Protein AF-A0A0H1BFJ1-F1 (afdb_monomer_lite)

Organism: NCBI:txid2060906

InterPro domains:
  IPR000511 Holocytochrome c/c1 synthase [PF01265] (18-118)
  IPR000511 Holocytochrome c/c1 synthase [PS00822] (59-65)
  IPR000511 Holocytochrome c/c1 synthase [PTHR12743] (19-130)

Radius of gyration: 22.7 Å; chains: 1; bounding box: 52×68×50 Å

Structure (mmCIF, N/CA/C/O backbone):
data_AF-A0A0H1BFJ1-F1
#
_entry.id   AF-A0A0H1BFJ1-F1
#
loop_
_atom_site.group_PDB
_atom_site.id
_atom_site.type_symbol
_atom_site.label_atom_id
_atom_site.label_alt_id
_atom_site.label_comp_id
_atom_site.label_asym_id
_atom_site.label_entity_id
_atom_site.label_seq_id
_atom_site.pdbx_PDB_ins_code
_atom_site.Cartn_x
_atom_site.Cartn_y
_atom_site.Cartn_z
_atom_site.occupancy
_atom_site.B_iso_or_equiv
_atom_site.auth_seq_id
_atom_site.auth_comp_id
_atom_site.auth_asym_id
_atom_site.auth_atom_id
_atom_site.pdbx_PDB_model_num
ATOM 1 N N . MET A 1 1 ? -29.709 -56.028 12.556 1.00 50.41 1 MET A N 1
ATOM 2 C CA . MET A 1 1 ? -28.651 -55.541 11.643 1.00 50.41 1 MET A CA 1
ATOM 3 C C . MET A 1 1 ? -28.822 -54.037 11.486 1.00 50.41 1 MET A C 1
ATOM 5 O O . MET A 1 1 ? -29.306 -53.575 10.469 1.00 50.41 1 MET A O 1
ATOM 9 N N . GLU A 1 2 ? -28.517 -53.276 12.538 1.00 49.38 2 GLU A N 1
ATOM 10 C CA . GLU A 1 2 ? -28.859 -51.845 12.604 1.00 49.38 2 GLU A CA 1
ATOM 11 C C . GLU A 1 2 ? -27.758 -51.074 13.351 1.00 49.38 2 GLU A C 1
ATOM 13 O O . GLU A 1 2 ? -27.978 -50.386 14.340 1.00 49.38 2 GLU A O 1
ATOM 18 N N . ARG A 1 3 ? -26.507 -51.291 12.928 1.00 54.31 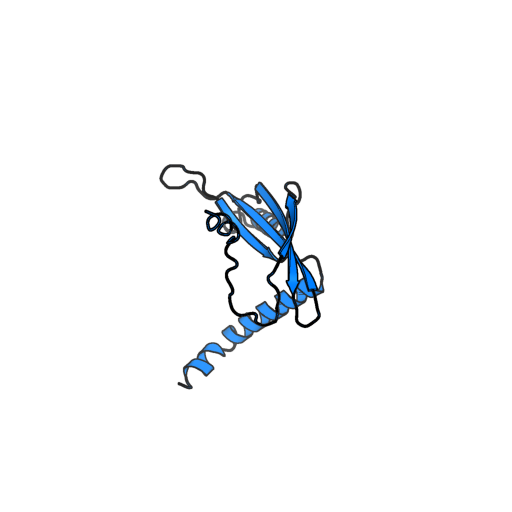3 ARG A N 1
ATOM 19 C CA . ARG A 1 3 ? -25.309 -50.648 13.499 1.00 54.31 3 ARG A CA 1
ATOM 20 C C . ARG A 1 3 ? -24.467 -49.941 12.435 1.00 54.31 3 ARG A C 1
ATOM 22 O O . ARG A 1 3 ? -23.259 -49.823 12.592 1.00 54.31 3 ARG A O 1
ATOM 29 N N . GLU A 1 4 ? -25.093 -49.459 11.363 1.00 52.31 4 GLU A N 1
ATOM 30 C CA . GLU A 1 4 ? -24.346 -48.974 10.194 1.00 52.31 4 GLU A CA 1
ATOM 31 C C . GLU A 1 4 ? -24.956 -47.724 9.545 1.00 52.31 4 GLU A C 1
ATOM 33 O O . GLU A 1 4 ? -25.031 -47.602 8.330 1.00 52.31 4 GLU A O 1
ATOM 38 N N . LYS A 1 5 ? -25.418 -46.762 10.359 1.00 50.16 5 LYS A N 1
ATOM 39 C CA . LYS A 1 5 ? -25.874 -45.461 9.832 1.00 50.16 5 LYS A CA 1
ATOM 40 C C . LYS A 1 5 ? -25.619 -44.261 10.750 1.00 50.16 5 LYS A C 1
ATOM 42 O O . LYS A 1 5 ? -26.436 -43.353 10.849 1.00 50.16 5 LYS A O 1
ATOM 47 N N . ARG A 1 6 ? -24.478 -44.249 11.450 1.00 46.66 6 ARG A N 1
ATOM 48 C CA . ARG A 1 6 ? -24.046 -43.104 12.279 1.00 46.66 6 ARG A CA 1
ATOM 49 C C . ARG A 1 6 ? -22.542 -42.839 12.161 1.00 46.66 6 ARG A C 1
ATOM 51 O O . ARG A 1 6 ? -21.841 -42.784 13.167 1.00 46.66 6 ARG A O 1
ATOM 58 N N . ARG A 1 7 ? -22.037 -42.735 10.928 1.00 48.06 7 ARG A N 1
ATOM 59 C CA . ARG A 1 7 ? -20.640 -42.358 10.633 1.00 48.06 7 ARG A CA 1
ATOM 60 C C . ARG A 1 7 ? -20.498 -41.389 9.449 1.00 48.06 7 ARG A C 1
ATOM 62 O O . ARG A 1 7 ? -19.485 -41.401 8.772 1.00 48.06 7 ARG A O 1
ATOM 69 N N . GLU A 1 8 ? -21.468 -40.502 9.253 1.00 41.62 8 GLU A N 1
ATOM 70 C CA . GLU A 1 8 ? -21.306 -39.318 8.394 1.00 41.62 8 GLU A CA 1
ATOM 71 C C . GLU A 1 8 ? -21.757 -38.080 9.167 1.00 41.62 8 GLU A C 1
ATOM 73 O O . GLU A 1 8 ? -22.885 -37.615 9.070 1.00 41.62 8 GLU A O 1
ATOM 78 N N . SER A 1 9 ? -20.878 -37.612 10.049 1.00 42.84 9 SER A N 1
ATOM 79 C CA . SER A 1 9 ? -20.935 -36.283 10.665 1.00 42.84 9 SER A CA 1
ATOM 80 C C . SER A 1 9 ? -19.588 -36.032 11.337 1.00 42.84 9 SER A C 1
ATOM 82 O O . SER A 1 9 ? -19.468 -36.000 12.560 1.00 42.84 9 SER A O 1
ATOM 84 N N . SER A 1 10 ? -18.544 -35.923 10.526 1.00 37.12 10 SER A N 1
ATOM 85 C CA . SER A 1 10 ? -17.246 -35.426 10.971 1.00 37.12 10 SER A CA 1
ATOM 86 C C . SER A 1 10 ? -16.641 -34.596 9.845 1.00 37.12 10 SER A C 1
ATOM 88 O O . SER A 1 10 ? -15.633 -34.966 9.249 1.00 37.12 10 SER A O 1
ATOM 90 N N . ALA A 1 11 ? -17.296 -33.477 9.530 1.00 40.41 11 ALA A N 1
ATOM 91 C CA . ALA A 1 11 ? -16.565 -32.318 9.042 1.00 40.41 11 ALA A CA 1
ATOM 92 C C . ALA A 1 11 ? -15.759 -31.815 10.247 1.00 40.41 11 ALA A C 1
ATOM 94 O O . ALA A 1 11 ? -16.336 -31.366 11.236 1.00 40.41 11 ALA A O 1
ATOM 95 N N . GLY A 1 12 ? -14.448 -32.046 10.211 1.00 33.38 12 GLY A N 1
ATOM 96 C CA . GLY A 1 12 ? -13.534 -31.722 11.298 1.00 33.38 12 GLY A CA 1
ATOM 97 C C . GLY A 1 12 ? -13.514 -30.223 11.569 1.00 33.38 12 GLY A C 1
ATOM 98 O O . GLY A 1 12 ? -12.937 -29.463 10.796 1.00 33.38 12 GLY A O 1
ATOM 99 N N . GLY A 1 13 ? -14.135 -29.820 12.675 1.00 34.50 13 GLY A N 1
ATOM 100 C CA . GLY A 1 13 ? -13.786 -28.587 13.363 1.00 34.50 13 GLY A CA 1
ATOM 101 C C . GLY A 1 13 ? -12.451 -28.814 14.057 1.00 34.50 13 GLY A C 1
ATOM 102 O O . GLY A 1 13 ? -12.303 -29.751 14.840 1.00 34.50 13 GLY A O 1
ATOM 103 N N . VAL A 1 14 ? -11.454 -28.013 13.704 1.00 49.09 14 VAL A N 1
ATOM 104 C CA . VAL A 1 14 ? -10.200 -27.953 14.448 1.00 49.09 14 VAL A CA 1
ATOM 105 C C . VAL A 1 14 ? -10.499 -27.135 15.700 1.00 49.09 14 VAL A C 1
ATOM 107 O O . VAL A 1 14 ? -10.527 -25.912 15.643 1.00 49.09 14 VAL A O 1
ATOM 110 N N . ASP A 1 15 ? -10.768 -27.813 16.815 1.00 45.47 15 ASP A N 1
ATOM 111 C CA . ASP A 1 15 ? -10.879 -27.191 18.135 1.00 45.47 15 ASP A CA 1
ATOM 112 C C . ASP A 1 15 ? -9.481 -26.749 18.600 1.00 45.47 15 ASP A C 1
ATOM 114 O O . ASP A 1 15 ? -8.767 -27.459 19.311 1.00 45.47 15 ASP A O 1
ATOM 118 N N . GLY A 1 16 ? -9.056 -25.574 18.133 1.00 44.38 16 GLY A N 1
ATOM 119 C CA . GLY A 1 16 ? -7.952 -24.813 18.703 1.00 44.38 16 GLY A CA 1
ATOM 120 C C . GLY A 1 16 ? -8.496 -23.874 19.777 1.00 44.38 16 GLY A C 1
ATOM 121 O O . GLY A 1 16 ? -9.365 -23.064 19.485 1.00 44.38 16 GLY A O 1
ATOM 122 N N . ALA A 1 17 ? -7.999 -24.026 21.005 1.00 41.38 17 ALA A N 1
ATOM 123 C CA . ALA A 1 17 ? -8.317 -23.254 22.209 1.00 41.38 17 ALA A CA 1
ATOM 124 C C . ALA A 1 17 ? -8.889 -21.836 21.962 1.00 41.38 17 ALA A C 1
ATOM 126 O O . ALA A 1 17 ? -8.190 -20.938 21.493 1.00 41.38 17 ALA A O 1
ATOM 127 N N . ASP A 1 18 ? -10.166 -21.671 22.324 1.00 47.16 18 ASP A N 1
ATOM 128 C CA . ASP A 1 18 ? -10.938 -20.426 22.314 1.00 47.16 18 ASP A CA 1
ATOM 129 C C . ASP A 1 18 ? -10.373 -19.430 23.335 1.00 47.16 18 ASP A C 1
ATOM 131 O O . ASP A 1 18 ? -10.714 -19.443 24.516 1.00 47.16 18 ASP A O 1
ATOM 135 N N . ASP A 1 19 ? -9.501 -18.544 22.865 1.00 50.62 19 ASP A N 1
ATOM 136 C CA . ASP A 1 19 ? -9.065 -17.352 23.592 1.00 50.62 19 ASP A CA 1
ATOM 137 C C . ASP A 1 19 ? -10.129 -16.241 23.439 1.00 50.62 19 ASP A C 1
ATOM 139 O O . ASP A 1 19 ? -9.819 -15.136 23.014 1.00 50.62 19 ASP A O 1
ATOM 143 N N . GLY A 1 20 ? -11.420 -16.550 23.658 1.00 54.62 20 GLY A N 1
ATOM 144 C CA . GLY A 1 20 ? -12.576 -15.628 23.698 1.00 54.62 20 GLY A CA 1
ATOM 145 C C . GLY A 1 20 ? -12.809 -14.687 22.498 1.00 54.62 20 GLY A C 1
ATOM 146 O O . GLY A 1 20 ? -13.747 -13.884 22.499 1.00 54.62 20 GLY A O 1
ATOM 147 N N . LEU A 1 21 ? -11.965 -14.739 21.471 1.00 59.00 21 LEU A N 1
ATOM 148 C CA . LEU A 1 21 ? -11.950 -13.852 20.319 1.00 59.00 21 LEU A CA 1
ATOM 149 C C . LEU A 1 21 ? -12.302 -14.685 19.094 1.00 59.00 21 LEU A C 1
ATOM 151 O O . LEU A 1 21 ? -11.432 -15.267 18.454 1.00 59.00 21 LEU A O 1
ATOM 155 N N . SER A 1 22 ? -13.600 -14.739 18.779 1.00 76.06 22 SER A N 1
ATOM 156 C CA . SER A 1 22 ? -14.089 -15.487 17.615 1.00 76.06 22 SER A CA 1
ATOM 157 C C . SER A 1 22 ? -13.287 -15.196 16.341 1.00 76.06 22 SER A C 1
ATOM 159 O O . SER A 1 22 ? -12.882 -14.057 16.077 1.00 76.06 22 SER A O 1
ATOM 161 N N . GLU A 1 23 ? -13.072 -16.253 15.557 1.00 84.56 23 GLU A N 1
ATOM 162 C CA . GLU A 1 23 ? -12.247 -16.225 14.354 1.00 84.56 23 GLU A CA 1
ATOM 163 C C . GLU A 1 23 ? -12.671 -15.110 13.382 1.00 84.56 23 GLU A C 1
ATOM 165 O O . GLU A 1 23 ? -13.867 -14.827 13.218 1.00 84.56 23 GLU A O 1
ATOM 170 N N . PRO A 1 24 ? -11.706 -14.459 12.705 1.00 88.50 24 PRO A N 1
ATOM 171 C CA . PRO A 1 24 ? -12.018 -13.446 11.713 1.00 88.50 24 PRO A CA 1
ATOM 172 C C . PRO A 1 24 ? -12.791 -14.062 10.541 1.00 88.50 24 PRO A C 1
ATOM 174 O O . PRO A 1 24 ? -12.376 -15.065 9.965 1.00 88.50 24 PRO A O 1
ATOM 177 N N . ARG A 1 25 ? -13.897 -13.426 10.142 1.00 89.56 25 ARG A N 1
ATOM 178 C CA . ARG A 1 25 ? -14.763 -13.914 9.055 1.00 89.56 25 ARG A CA 1
ATOM 179 C C . ARG A 1 25 ? -14.725 -12.990 7.851 1.00 89.56 25 ARG A C 1
ATOM 181 O O . ARG A 1 25 ? -14.806 -11.772 7.998 1.00 89.56 25 ARG A O 1
ATOM 188 N N . LEU A 1 26 ? -14.641 -13.564 6.654 1.00 91.25 26 LEU A N 1
ATOM 189 C CA . LEU A 1 26 ? -14.787 -12.811 5.411 1.00 91.25 26 LEU A CA 1
ATOM 190 C C . LEU A 1 26 ? -16.257 -12.406 5.241 1.00 91.25 26 LEU A C 1
ATOM 192 O O . LEU A 1 26 ? -17.134 -13.260 5.177 1.00 91.25 26 LEU A O 1
ATOM 196 N N . VAL A 1 27 ? -16.516 -11.103 5.181 1.00 92.19 27 VAL A N 1
ATOM 197 C CA . VAL A 1 27 ? -17.855 -10.532 4.976 1.00 92.19 27 VAL A CA 1
ATOM 198 C C . VAL A 1 27 ? -18.151 -10.418 3.489 1.00 92.19 27 VAL A C 1
ATOM 200 O O . VAL A 1 27 ? -19.207 -10.832 3.024 1.00 92.19 27 VAL A O 1
ATOM 203 N N . ARG A 1 28 ? -17.215 -9.841 2.730 1.00 92.06 28 ARG A N 1
ATOM 204 C CA . ARG A 1 28 ? -17.369 -9.633 1.288 1.00 92.06 28 ARG A CA 1
ATOM 205 C C . ARG A 1 28 ? -16.027 -9.517 0.584 1.00 92.06 28 ARG A C 1
ATOM 207 O O . ARG A 1 28 ? -15.033 -9.065 1.157 1.00 92.06 28 ARG A O 1
ATOM 214 N N . PHE A 1 29 ? -16.060 -9.878 -0.688 1.00 92.81 29 PHE A N 1
ATOM 215 C CA . PHE A 1 29 ? -14.965 -9.787 -1.638 1.00 92.81 29 PHE A CA 1
ATOM 216 C C . PHE A 1 29 ? -15.434 -8.926 -2.811 1.00 92.81 29 PHE A C 1
ATOM 218 O O . PHE A 1 29 ? -16.474 -9.214 -3.403 1.00 92.81 29 PHE A O 1
ATOM 225 N N . GLN A 1 30 ? -14.710 -7.852 -3.122 1.00 90.19 30 GLN A N 1
ATOM 226 C CA . GLN A 1 30 ? -15.094 -6.916 -4.176 1.00 90.19 30 GLN A CA 1
ATOM 227 C C . GLN A 1 30 ? -13.899 -6.583 -5.071 1.00 90.19 30 GLN A C 1
ATOM 229 O O . GLN A 1 30 ? -12.913 -6.013 -4.607 1.00 90.19 30 GLN A O 1
ATOM 234 N N . GLY A 1 31 ? -14.004 -6.893 -6.365 1.00 86.94 31 GLY A N 1
ATOM 235 C CA . GLY A 1 31 ? -13.048 -6.435 -7.374 1.00 86.94 31 GLY A CA 1
ATOM 236 C C . GLY A 1 31 ? -13.220 -4.943 -7.658 1.00 86.94 31 GLY A C 1
ATOM 237 O O . GLY A 1 31 ? -14.342 -4.463 -7.832 1.00 86.94 31 GLY A O 1
ATOM 238 N N . ARG A 1 32 ? -12.112 -4.196 -7.690 1.00 84.81 32 ARG A N 1
ATOM 239 C CA . ARG A 1 32 ? -12.072 -2.760 -8.023 1.00 84.81 32 ARG A CA 1
ATOM 240 C C . ARG A 1 32 ? -10.947 -2.455 -9.024 1.00 84.81 32 ARG A C 1
ATOM 242 O O . ARG A 1 32 ? -10.093 -1.616 -8.735 1.00 84.81 32 ARG A O 1
ATOM 249 N N . PRO A 1 33 ? -10.953 -3.091 -10.211 1.00 76.38 33 PRO A N 1
ATOM 250 C CA . PRO A 1 33 ? -9.846 -3.010 -11.168 1.00 76.38 33 PRO A CA 1
ATOM 251 C C . PRO A 1 33 ? -9.614 -1.592 -11.710 1.00 76.38 33 PRO A C 1
ATOM 253 O O . PRO A 1 33 ? -8.487 -1.218 -12.019 1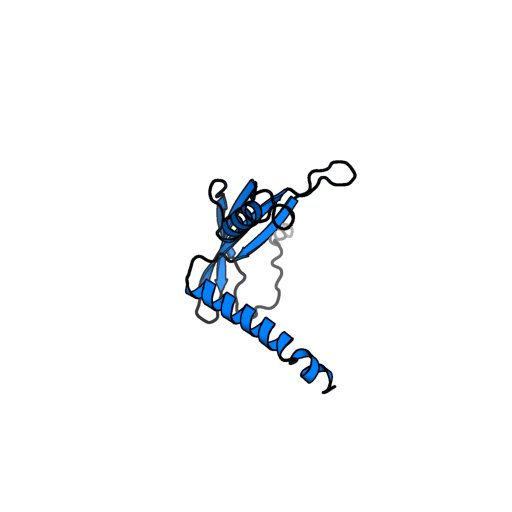.00 76.38 33 PRO A O 1
ATOM 256 N N . GLN A 1 34 ? -10.663 -0.764 -11.791 1.00 74.88 34 GLN A N 1
ATOM 257 C CA . GLN A 1 34 ? -10.561 0.584 -12.360 1.00 74.88 34 GLN A CA 1
ATOM 258 C C . GLN A 1 34 ? -10.011 1.631 -11.380 1.00 74.88 34 GLN A C 1
ATOM 260 O O . GLN A 1 34 ? -9.754 2.772 -11.767 1.00 74.88 34 GLN A O 1
ATOM 265 N N . GLU A 1 35 ? -9.835 1.281 -10.107 1.00 81.50 35 GLU A N 1
ATOM 266 C CA . GLU A 1 35 ? -9.512 2.252 -9.074 1.00 81.50 35 GLU A CA 1
ATOM 267 C C . GLU A 1 35 ? -8.144 2.016 -8.439 1.00 81.50 35 GLU A C 1
ATOM 269 O O . GLU A 1 35 ? -7.918 1.023 -7.745 1.00 81.50 35 GLU A O 1
ATOM 274 N N . ARG A 1 36 ? -7.259 3.006 -8.552 1.00 79.44 36 ARG A N 1
ATOM 275 C CA . ARG A 1 36 ? -5.940 2.958 -7.917 1.00 79.44 36 ARG A CA 1
ATOM 276 C C . ARG A 1 36 ? -6.014 3.266 -6.427 1.00 79.44 36 ARG A C 1
ATOM 278 O O . ARG A 1 36 ? -6.746 4.148 -5.982 1.00 79.44 36 ARG A O 1
ATOM 285 N N . THR A 1 37 ? -5.196 2.563 -5.652 1.00 84.38 37 THR A N 1
ATOM 286 C CA . THR A 1 37 ? -5.045 2.816 -4.217 1.00 84.38 37 THR A CA 1
ATOM 287 C C . THR A 1 37 ? -4.208 4.073 -3.967 1.00 84.38 37 THR A C 1
ATOM 289 O O . THR A 1 37 ? -3.365 4.412 -4.797 1.00 84.38 37 THR A O 1
ATOM 292 N N . PRO A 1 38 ? -4.338 4.744 -2.805 1.00 86.12 38 PRO A N 1
ATOM 293 C CA . PRO A 1 38 ? -3.516 5.917 -2.493 1.00 86.12 38 PRO A CA 1
ATOM 294 C C . PRO 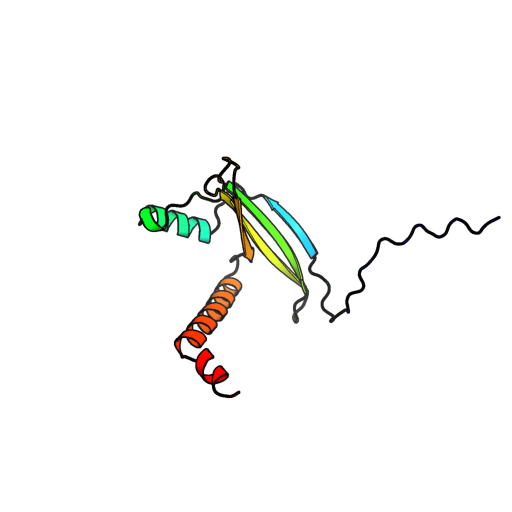A 1 38 ? -2.005 5.652 -2.602 1.00 86.12 38 PRO A C 1
ATOM 296 O O . PRO A 1 38 ? -1.272 6.464 -3.154 1.00 86.12 38 PRO A O 1
ATOM 299 N N . LYS A 1 39 ? -1.540 4.478 -2.145 1.00 86.19 39 LYS A N 1
ATOM 300 C CA . LYS A 1 39 ? -0.131 4.059 -2.271 1.00 86.19 39 LYS A CA 1
ATOM 301 C C . LYS A 1 39 ? 0.268 3.878 -3.732 1.00 86.19 39 LYS A C 1
ATOM 303 O O . LYS A 1 39 ? 1.315 4.383 -4.113 1.00 86.19 39 LYS A O 1
ATOM 308 N N . ALA A 1 40 ? -0.552 3.196 -4.538 1.00 87.00 40 ALA A N 1
ATOM 309 C CA . ALA A 1 40 ? -0.273 3.032 -5.961 1.00 87.00 40 ALA A CA 1
ATOM 310 C C . ALA A 1 40 ? -0.198 4.399 -6.654 1.00 87.00 40 ALA A C 1
ATOM 312 O O . ALA A 1 40 ? 0.749 4.653 -7.384 1.00 87.00 40 ALA A O 1
ATOM 313 N N . SER A 1 41 ? -1.119 5.318 -6.357 1.00 89.25 41 SER A N 1
ATOM 314 C CA . SER A 1 41 ? -1.098 6.678 -6.907 1.00 89.25 41 SER A CA 1
ATOM 315 C C . SER A 1 41 ? 0.173 7.449 -6.534 1.00 89.25 41 SER A C 1
ATOM 317 O O . SER A 1 41 ? 0.781 8.066 -7.404 1.00 89.25 41 SER A O 1
ATOM 319 N N . ILE A 1 42 ? 0.614 7.377 -5.272 1.00 89.88 42 ILE A N 1
ATOM 320 C CA . ILE A 1 42 ? 1.868 8.004 -4.823 1.00 89.88 42 ILE A CA 1
ATOM 321 C C . ILE A 1 42 ? 3.077 7.366 -5.518 1.00 89.88 42 ILE A C 1
ATOM 323 O O . ILE A 1 42 ? 3.945 8.088 -5.998 1.00 89.88 42 ILE A O 1
ATOM 327 N N . LEU A 1 43 ? 3.132 6.034 -5.613 1.00 88.88 43 LEU A N 1
ATOM 328 C CA . LEU A 1 43 ? 4.223 5.332 -6.295 1.00 88.88 43 LEU A CA 1
ATOM 329 C C . LEU A 1 43 ? 4.284 5.686 -7.783 1.00 88.88 43 LEU A C 1
ATOM 331 O O . LEU A 1 43 ? 5.368 5.974 -8.276 1.00 88.88 43 LEU A O 1
ATOM 335 N N . GLN A 1 44 ? 3.143 5.763 -8.477 1.00 90.00 44 GLN A N 1
ATOM 336 C CA . GLN A 1 44 ? 3.115 6.210 -9.872 1.00 90.00 44 GLN A CA 1
ATOM 337 C C . GLN A 1 44 ? 3.590 7.663 -10.011 1.00 90.00 44 GLN A C 1
ATOM 339 O O . GLN A 1 44 ? 4.339 7.970 -10.934 1.00 90.00 44 GLN A O 1
ATOM 344 N N . ALA A 1 45 ? 3.197 8.553 -9.094 1.00 91.38 45 ALA A N 1
ATOM 345 C CA . ALA A 1 45 ? 3.663 9.939 -9.097 1.00 91.38 45 ALA A CA 1
ATOM 346 C C . ALA A 1 45 ? 5.181 10.032 -8.860 1.00 91.38 45 ALA A C 1
ATOM 348 O O . ALA A 1 45 ? 5.872 10.766 -9.562 1.00 91.38 45 ALA A O 1
ATOM 349 N N . LEU A 1 46 ? 5.727 9.246 -7.928 1.00 91.50 46 LEU A N 1
ATOM 350 C CA . LEU A 1 46 ? 7.173 9.160 -7.701 1.00 91.50 46 LEU A CA 1
ATOM 351 C C . LEU A 1 46 ? 7.909 8.547 -8.895 1.00 91.50 46 LEU A C 1
ATOM 353 O O . LEU A 1 46 ? 8.998 9.004 -9.226 1.00 91.50 46 LEU A O 1
ATOM 357 N N . GLY A 1 47 ? 7.316 7.554 -9.559 1.00 89.44 47 GLY A N 1
ATOM 358 C CA . GLY A 1 47 ? 7.832 6.984 -10.801 1.00 89.44 47 GLY A CA 1
ATOM 359 C C . GLY A 1 47 ? 7.847 7.991 -11.947 1.00 89.44 47 GLY A C 1
ATOM 360 O O . GLY A 1 47 ? 8.755 7.960 -12.768 1.00 89.44 47 GLY A O 1
ATOM 361 N N . TRP A 1 48 ? 6.900 8.931 -11.972 1.00 89.62 48 TRP A N 1
ATOM 362 C CA . TRP A 1 48 ? 6.920 10.043 -12.919 1.00 89.62 48 TRP A CA 1
ATOM 363 C C . TRP A 1 48 ? 8.037 11.053 -12.608 1.00 89.62 48 TRP A C 1
ATOM 365 O O . TRP A 1 48 ? 8.746 11.471 -13.519 1.00 89.62 48 TRP A O 1
ATOM 375 N N . VAL A 1 49 ? 8.242 11.405 -11.333 1.00 93.00 49 VAL A N 1
ATOM 376 C CA . VAL A 1 49 ? 9.295 12.357 -10.917 1.00 93.00 49 VAL A CA 1
ATOM 377 C C . VAL A 1 49 ? 10.699 11.759 -11.044 1.00 93.00 49 VAL A C 1
ATOM 379 O O . VAL A 1 49 ? 11.630 12.445 -11.460 1.00 93.00 49 VAL A O 1
ATOM 382 N N . TYR A 1 50 ?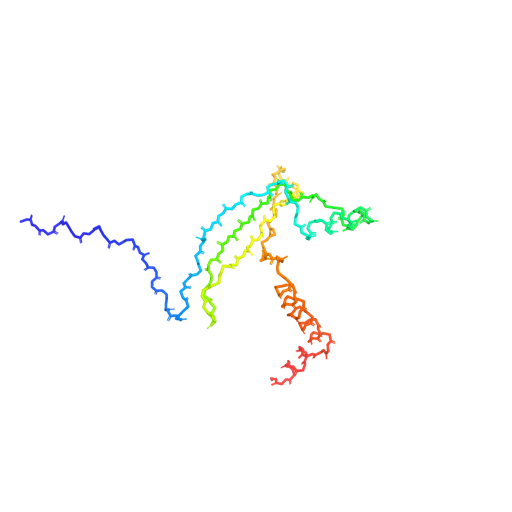 10.878 10.494 -10.661 1.00 91.31 50 TYR A N 1
ATOM 383 C CA . TYR A 1 50 ? 12.175 9.824 -10.658 1.00 91.31 50 TYR A CA 1
ATOM 384 C C . TYR A 1 50 ? 12.068 8.361 -11.129 1.00 91.31 50 TYR A C 1
ATOM 386 O O . TYR A 1 50 ? 12.143 7.420 -10.325 1.00 91.31 50 TYR A O 1
ATOM 394 N N . PRO A 1 51 ? 11.927 8.147 -12.450 1.00 89.06 51 PRO A N 1
ATOM 395 C CA . PRO A 1 51 ? 11.639 6.833 -13.024 1.00 89.06 51 PRO A CA 1
ATOM 396 C C . PRO A 1 51 ? 12.742 5.805 -12.780 1.00 89.06 51 PRO A C 1
ATOM 398 O O . PRO A 1 51 ? 12.439 4.637 -12.567 1.00 89.06 51 PRO A O 1
ATOM 401 N N . ALA A 1 52 ? 14.010 6.225 -12.723 1.00 88.44 52 ALA A N 1
ATOM 402 C CA . ALA A 1 52 ? 15.130 5.309 -12.498 1.00 88.44 52 ALA A CA 1
ATOM 403 C C . ALA A 1 52 ? 15.058 4.573 -11.146 1.00 88.44 52 ALA A C 1
ATOM 405 O O . ALA A 1 52 ? 15.620 3.491 -11.013 1.00 88.44 52 ALA A O 1
ATOM 406 N N . LYS A 1 53 ? 14.376 5.147 -10.143 1.00 86.25 53 LYS A N 1
ATOM 407 C CA . LYS A 1 53 ? 14.246 4.550 -8.805 1.00 86.25 53 LYS A CA 1
ATOM 408 C C . LYS A 1 53 ? 12.844 4.027 -8.502 1.00 86.25 53 LYS A C 1
ATOM 410 O O . LYS A 1 53 ? 12.714 3.072 -7.743 1.00 86.25 53 LYS A O 1
ATOM 415 N N . PHE A 1 54 ? 11.809 4.660 -9.052 1.00 86.94 54 PHE A N 1
ATOM 416 C CA . PHE A 1 54 ? 10.414 4.379 -8.694 1.00 86.94 54 PHE A CA 1
ATOM 417 C C . PHE A 1 54 ? 9.531 4.000 -9.889 1.00 86.94 54 PHE A C 1
ATOM 419 O O . PHE A 1 54 ? 8.319 3.873 -9.729 1.00 86.94 54 PHE A O 1
ATOM 426 N N . GLY A 1 55 ? 10.103 3.823 -11.083 1.00 83.56 55 GLY A N 1
ATOM 427 C CA . GLY A 1 55 ? 9.376 3.357 -12.258 1.00 83.56 55 GLY A CA 1
ATOM 428 C C . GLY A 1 55 ? 8.839 1.947 -12.032 1.00 83.56 55 GLY A C 1
ATOM 429 O O . GLY A 1 55 ? 9.587 0.975 -12.074 1.00 83.56 55 GLY A O 1
ATOM 430 N N . THR A 1 56 ? 7.539 1.839 -11.775 1.00 83.06 56 THR A N 1
ATOM 431 C CA . THR A 1 56 ? 6.856 0.564 -11.566 1.00 83.06 56 THR A CA 1
ATOM 432 C C . THR A 1 56 ? 5.536 0.533 -12.327 1.00 83.06 56 THR A C 1
ATOM 434 O O . THR A 1 56 ? 4.894 1.568 -12.556 1.00 83.06 56 THR A O 1
ATOM 437 N N . ALA A 1 57 ? 5.151 -0.664 -12.762 1.00 86.19 57 ALA A N 1
ATOM 438 C CA . ALA A 1 57 ? 3.851 -0.874 -13.369 1.00 86.19 57 ALA A CA 1
ATOM 439 C C . ALA A 1 57 ? 2.760 -0.704 -12.295 1.00 86.19 57 ALA A C 1
ATOM 441 O O . ALA A 1 57 ? 2.923 -1.190 -11.171 1.00 86.19 57 ALA A O 1
ATOM 442 N N . PRO A 1 58 ? 1.644 -0.022 -12.610 1.00 87.25 58 PRO A N 1
ATOM 443 C CA . PRO A 1 58 ? 0.514 0.038 -11.692 1.00 87.25 58 PRO A CA 1
ATOM 444 C C . PRO A 1 58 ? -0.055 -1.373 -11.467 1.00 87.25 58 PRO A C 1
ATOM 446 O O . PRO A 1 58 ? 0.130 -2.244 -12.322 1.00 87.25 58 PRO A O 1
ATOM 449 N N . PRO A 1 59 ? -0.778 -1.603 -10.356 1.00 89.19 59 PRO A N 1
ATOM 450 C CA . PRO A 1 59 ? -1.406 -2.895 -10.139 1.00 89.19 59 PRO A CA 1
ATOM 451 C C . PRO A 1 59 ? -2.422 -3.164 -11.252 1.00 89.19 59 PRO A C 1
ATOM 453 O O . PRO A 1 59 ? -3.209 -2.280 -11.602 1.00 89.19 59 PRO A O 1
ATOM 456 N N . PHE A 1 60 ? -2.365 -4.362 -11.831 1.00 89.06 60 PHE A N 1
ATOM 457 C CA . PHE A 1 60 ? -3.237 -4.753 -12.942 1.00 89.06 60 PHE A CA 1
ATOM 458 C C . PHE A 1 60 ? -4.579 -5.304 -12.454 1.00 89.06 60 PHE A C 1
ATOM 460 O O . PHE A 1 60 ? -5.553 -5.302 -13.202 1.00 89.06 60 PHE A O 1
ATOM 467 N N . ASP A 1 61 ? -4.632 -5.743 -11.198 1.00 89.44 61 ASP A N 1
ATOM 468 C CA . ASP A 1 61 ? -5.839 -6.227 -10.552 1.00 89.44 61 ASP A CA 1
ATOM 469 C C . ASP A 1 61 ? -5.850 -5.784 -9.084 1.00 89.44 61 ASP A C 1
ATOM 471 O O . ASP A 1 61 ? -4.840 -5.879 -8.382 1.00 89.44 61 ASP A O 1
ATOM 475 N N . ARG A 1 62 ? -6.984 -5.253 -8.624 1.00 91.75 62 ARG A N 1
ATOM 476 C CA . ARG A 1 62 ? -7.167 -4.773 -7.252 1.00 91.75 62 ARG A CA 1
ATOM 477 C C . ARG A 1 62 ? -8.431 -5.375 -6.674 1.00 91.75 62 ARG A C 1
ATOM 479 O O . ARG A 1 62 ? -9.520 -5.215 -7.228 1.00 91.75 62 ARG A O 1
ATOM 486 N N . HIS A 1 63 ? -8.293 -5.927 -5.475 1.00 93.19 63 HIS A N 1
ATOM 487 C CA . HIS A 1 63 ? -9.389 -6.502 -4.714 1.00 93.19 63 HIS A CA 1
ATOM 488 C C . HIS A 1 63 ? -9.488 -5.899 -3.315 1.00 93.19 63 HIS A C 1
ATOM 490 O O . HIS A 1 63 ? -8.492 -5.757 -2.609 1.00 93.19 63 HIS A O 1
ATOM 496 N N . ASP A 1 64 ? -10.709 -5.578 -2.895 1.00 92.44 64 ASP A N 1
ATOM 497 C CA . ASP A 1 64 ? -11.018 -5.162 -1.533 1.00 92.44 64 ASP A CA 1
ATOM 498 C C . ASP A 1 64 ? -11.687 -6.340 -0.797 1.00 92.44 64 ASP A C 1
ATOM 500 O O . ASP A 1 64 ? -12.734 -6.845 -1.215 1.00 92.44 64 ASP A O 1
ATOM 504 N N . TRP A 1 65 ? -11.088 -6.792 0.305 1.00 93.50 65 TRP A N 1
ATOM 505 C CA . TRP A 1 65 ? -11.676 -7.788 1.208 1.00 93.50 65 TRP A CA 1
ATOM 506 C C . TRP A 1 65 ? -12.186 -7.092 2.450 1.00 93.50 65 TRP A C 1
ATOM 508 O O . TRP A 1 65 ? -11.487 -6.275 3.040 1.00 93.50 65 TRP A O 1
ATOM 518 N N . TYR A 1 66 ? -13.370 -7.453 2.907 1.00 92.44 66 TYR A N 1
ATOM 519 C CA . TYR A 1 66 ? -13.909 -6.925 4.150 1.00 92.44 66 TYR A CA 1
ATOM 520 C C . TYR A 1 66 ? -14.008 -8.061 5.139 1.00 92.44 66 TYR A C 1
ATOM 522 O O . TYR A 1 66 ? -14.675 -9.060 4.883 1.00 92.44 66 TYR A O 1
ATOM 530 N N . VAL A 1 67 ? -13.290 -7.922 6.245 1.00 91.50 67 VAL A N 1
ATOM 531 C CA . VAL A 1 67 ? -13.139 -8.968 7.248 1.00 91.50 67 VAL A CA 1
ATOM 532 C C . VAL A 1 67 ? -13.739 -8.469 8.551 1.00 91.50 67 VAL 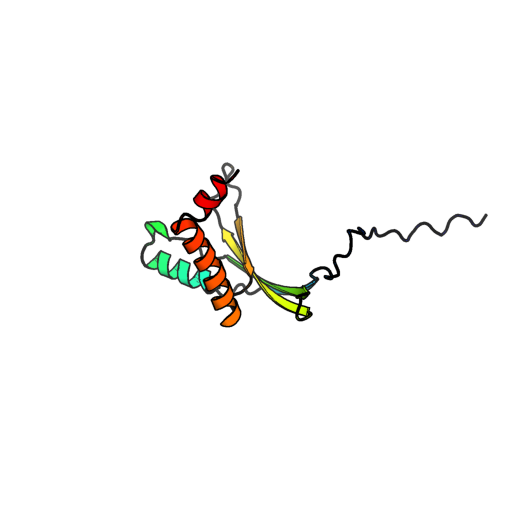A C 1
ATOM 534 O O . VAL A 1 67 ? -13.322 -7.438 9.081 1.00 91.50 67 VAL A O 1
ATOM 537 N N . GLN A 1 68 ? -14.701 -9.214 9.082 1.00 92.06 68 GLN A N 1
ATOM 538 C CA . GLN A 1 68 ? -15.218 -9.021 10.425 1.00 92.06 68 GLN A CA 1
ATOM 539 C C . GLN A 1 68 ? -14.167 -9.536 11.404 1.00 92.06 68 GLN A C 1
ATOM 541 O O . GLN A 1 68 ? -13.818 -10.715 11.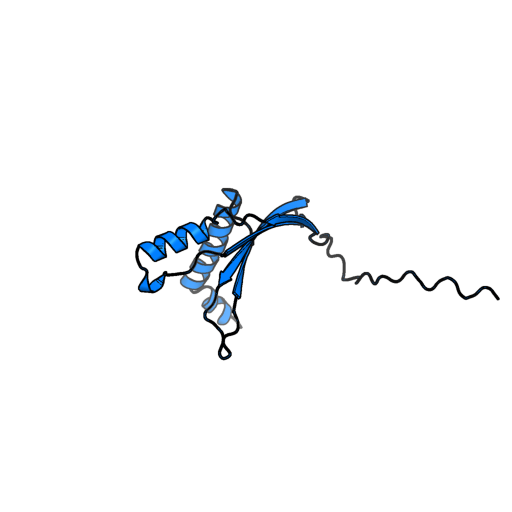382 1.00 92.06 68 GLN A O 1
ATOM 546 N N . ARG A 1 69 ? -13.659 -8.655 12.261 1.00 89.12 69 ARG A N 1
ATOM 547 C CA . ARG A 1 69 ? -12.728 -8.998 13.338 1.00 89.12 69 ARG A CA 1
ATOM 548 C C . ARG A 1 69 ? -13.386 -8.741 14.676 1.00 89.12 69 ARG A C 1
ATOM 550 O O . ARG A 1 69 ? -14.064 -7.726 14.825 1.00 89.12 69 ARG A O 1
ATOM 557 N N . GLN A 1 70 ? -13.142 -9.607 15.650 1.00 88.88 70 GLN A N 1
ATOM 558 C CA . GLN A 1 70 ? -13.409 -9.243 17.034 1.00 88.88 70 GLN A CA 1
ATOM 559 C C . GLN A 1 70 ? -12.307 -8.330 17.541 1.00 88.88 70 GLN A C 1
ATOM 561 O O . GLN A 1 70 ? -11.122 -8.572 17.319 1.00 88.88 70 GLN A O 1
ATOM 566 N N . THR A 1 71 ? -12.711 -7.259 18.207 1.00 83.94 71 THR A N 1
ATOM 567 C CA . THR A 1 71 ? -11.810 -6.373 18.939 1.00 83.94 71 THR A CA 1
ATOM 568 C C . THR A 1 71 ? -12.267 -6.315 20.394 1.00 83.94 71 THR A C 1
ATOM 570 O O . THR A 1 71 ? -13.429 -6.631 20.664 1.00 83.94 71 THR A O 1
ATOM 573 N N . PRO A 1 72 ? -11.420 -5.863 21.335 1.00 83.62 72 PRO A N 1
ATOM 574 C CA . PRO A 1 72 ? -11.834 -5.682 22.728 1.00 83.62 72 PRO A CA 1
ATOM 575 C C . PRO A 1 72 ? -13.060 -4.766 22.895 1.00 83.62 72 PRO A C 1
ATOM 577 O O . PRO A 1 72 ? -13.780 -4.865 23.880 1.00 83.62 72 PRO A O 1
ATOM 580 N N . SER A 1 73 ? -13.315 -3.883 21.924 1.00 84.00 73 SER A N 1
ATOM 581 C CA . SER A 1 73 ? -14.461 -2.967 21.900 1.00 84.00 73 SER A CA 1
ATOM 582 C C . SER A 1 73 ? -15.681 -3.514 21.140 1.00 84.00 73 SER A C 1
ATOM 584 O O . SER A 1 73 ? -16.672 -2.801 21.009 1.00 84.00 73 SER A O 1
ATOM 586 N N . GLY A 1 74 ? -15.619 -4.744 20.618 1.00 86.69 74 GLY A N 1
ATOM 587 C CA . GLY A 1 74 ? -16.684 -5.391 19.843 1.00 86.69 74 GLY A CA 1
ATOM 588 C C . GLY A 1 74 ? -16.295 -5.754 18.399 1.00 86.69 74 GLY A C 1
ATOM 589 O O . GLY A 1 74 ? -15.151 -5.533 17.977 1.00 86.69 74 GLY A O 1
ATOM 590 N N . PRO A 1 75 ? -17.231 -6.331 17.620 1.00 89.19 75 PRO A N 1
ATOM 591 C CA . PRO A 1 75 ? -16.996 -6.714 16.232 1.00 89.19 75 PRO A CA 1
ATOM 592 C C . PRO A 1 75 ? -16.801 -5.479 15.345 1.00 89.19 75 PRO A C 1
ATOM 594 O O . PRO A 1 75 ? -17.617 -4.560 15.333 1.00 89.19 75 PRO A O 1
ATOM 597 N N . LYS A 1 76 ? -15.731 -5.477 14.551 1.00 89.12 76 LYS A N 1
ATOM 598 C CA . LYS A 1 76 ? -15.383 -4.395 13.622 1.00 89.12 76 LYS A CA 1
ATOM 599 C C . LYS A 1 76 ? -15.172 -4.949 12.220 1.00 89.12 76 LYS A C 1
ATOM 601 O O . LYS A 1 76 ? -14.448 -5.927 12.045 1.00 89.12 76 LYS A O 1
ATOM 606 N N . GLU A 1 77 ? -15.795 -4.330 11.222 1.00 90.94 77 GLU A N 1
ATOM 607 C CA . GLU A 1 77 ? -15.475 -4.599 9.820 1.00 90.94 77 GLU A CA 1
ATOM 608 C C . GLU A 1 77 ? -14.182 -3.857 9.468 1.00 90.94 77 GLU A C 1
ATOM 610 O O . GLU A 1 77 ? -14.073 -2.643 9.650 1.00 90.94 77 GLU A O 1
ATOM 615 N N . VAL A 1 78 ? -13.181 -4.592 8.990 1.00 89.94 78 VAL A N 1
ATOM 616 C CA . VAL A 1 78 ? -11.906 -4.030 8.546 1.00 89.94 78 VAL A CA 1
ATOM 617 C C . VAL A 1 78 ? -11.709 -4.358 7.078 1.00 89.94 78 VAL A C 1
ATOM 619 O O . VAL A 1 78 ? -11.732 -5.524 6.682 1.00 89.94 78 VAL A O 1
ATOM 622 N N . ARG A 1 79 ? -11.482 -3.319 6.277 1.00 91.75 79 ARG A N 1
ATOM 623 C CA . ARG A 1 79 ? -11.187 -3.455 4.856 1.00 91.75 79 ARG A CA 1
ATOM 624 C C . ARG A 1 79 ? -9.702 -3.727 4.639 1.00 91.75 79 ARG A C 1
ATOM 626 O O . ARG A 1 79 ? -8.853 -3.012 5.165 1.00 91.75 79 ARG A O 1
ATOM 633 N N . TYR A 1 80 ? -9.400 -4.727 3.830 1.00 90.62 80 TYR A N 1
ATOM 634 C CA . TYR A 1 80 ? -8.092 -5.061 3.284 1.00 90.62 80 TYR A CA 1
ATOM 635 C C . TYR A 1 80 ? -8.100 -4.775 1.795 1.00 90.62 80 TYR A C 1
ATOM 637 O O . TYR A 1 80 ? -9.118 -4.929 1.130 1.00 90.62 80 TYR A O 1
ATOM 645 N N . VAL A 1 81 ? -6.960 -4.336 1.294 1.00 91.62 81 VAL A N 1
ATOM 646 C CA . VAL A 1 81 ? -6.717 -4.068 -0.112 1.00 91.62 81 VAL A CA 1
ATOM 647 C C . VAL A 1 81 ? -5.610 -5.006 -0.561 1.00 91.62 81 VAL A C 1
ATOM 649 O O . VAL A 1 81 ? -4.594 -5.132 0.128 1.00 91.62 81 VAL A O 1
ATOM 652 N N . ILE A 1 82 ? -5.843 -5.667 -1.687 1.00 92.50 82 ILE A N 1
ATOM 653 C CA . ILE A 1 82 ? -4.925 -6.594 -2.333 1.00 92.50 82 ILE A CA 1
ATOM 654 C C . ILE A 1 82 ? -4.638 -6.039 -3.718 1.00 92.50 82 ILE A C 1
ATOM 656 O O . ILE A 1 82 ? -5.522 -6.016 -4.574 1.00 92.50 82 ILE A O 1
ATOM 660 N N . ASP A 1 83 ? -3.412 -5.569 -3.905 1.00 92.19 83 ASP A N 1
ATOM 661 C CA . ASP A 1 83 ? -2.914 -5.079 -5.184 1.00 92.19 83 ASP A CA 1
ATOM 662 C C . ASP A 1 83 ? -2.037 -6.171 -5.823 1.00 92.19 83 ASP A C 1
ATOM 664 O O . ASP A 1 83 ? -1.077 -6.643 -5.203 1.00 92.19 83 ASP A O 1
ATOM 668 N N . TYR A 1 84 ? -2.360 -6.565 -7.057 1.00 90.38 84 TYR A N 1
ATOM 669 C CA . TYR A 1 84 ? -1.577 -7.509 -7.854 1.00 90.38 84 TYR A CA 1
ATOM 670 C C . TYR A 1 84 ? -0.645 -6.752 -8.798 1.00 90.38 84 TYR A C 1
ATOM 672 O O . TYR A 1 84 ? -1.091 -5.961 -9.633 1.00 90.38 84 TYR A O 1
ATOM 680 N N . TYR A 1 85 ? 0.652 -7.018 -8.683 1.00 90.44 85 TYR A N 1
ATOM 681 C CA . TYR A 1 85 ? 1.698 -6.397 -9.491 1.00 90.44 85 TYR A CA 1
ATOM 682 C C . TYR A 1 85 ? 2.383 -7.423 -10.384 1.00 90.44 85 TYR A C 1
ATOM 684 O O . TYR A 1 85 ? 2.655 -8.542 -9.952 1.00 90.44 85 TYR A O 1
ATOM 692 N N . SER A 1 86 ? 2.704 -7.027 -11.613 1.00 89.44 86 SER A N 1
ATOM 693 C CA . SER A 1 86 ? 3.539 -7.826 -12.511 1.00 89.44 86 SER A CA 1
ATOM 694 C C . SER A 1 86 ? 5.003 -7.728 -12.091 1.00 89.44 86 SER A C 1
ATOM 696 O O . SER A 1 86 ? 5.503 -6.638 -11.806 1.00 89.44 86 SER A O 1
ATOM 698 N N . GLY A 1 87 ? 5.689 -8.865 -12.067 1.00 86.50 87 GLY A N 1
ATOM 699 C CA . GLY A 1 87 ? 7.129 -8.944 -11.882 1.00 86.50 87 GLY A CA 1
ATOM 700 C C . GLY A 1 87 ? 7.887 -9.166 -13.186 1.00 86.50 87 GLY A C 1
ATOM 701 O O . GLY A 1 87 ? 7.273 -9.447 -14.219 1.00 86.50 87 GLY A O 1
ATOM 702 N N . PRO A 1 88 ? 9.227 -9.046 -13.153 1.00 85.44 88 PRO A N 1
ATOM 703 C CA . PRO A 1 88 ? 10.071 -9.533 -14.234 1.00 85.44 88 PRO A CA 1
ATOM 704 C C . PRO A 1 88 ? 9.762 -11.013 -14.513 1.00 85.44 88 PRO A C 1
ATOM 706 O O . PRO A 1 88 ? 9.524 -11.753 -13.554 1.00 85.44 88 PRO A O 1
ATOM 709 N N . PRO A 1 89 ? 9.763 -11.449 -15.785 1.00 86.69 89 PRO A N 1
ATOM 710 C CA . PRO A 1 89 ? 9.606 -12.859 -16.114 1.00 86.69 89 PRO A CA 1
ATOM 711 C C . PRO A 1 89 ? 10.651 -13.695 -15.380 1.00 86.69 89 PRO A C 1
ATOM 713 O O . PRO A 1 89 ? 11.787 -13.248 -15.189 1.00 86.69 89 PRO A O 1
ATOM 716 N N . GLY A 1 90 ? 10.259 -14.894 -14.965 1.00 86.62 90 GLY A N 1
ATOM 717 C CA . GLY A 1 90 ? 11.199 -15.834 -14.379 1.00 86.62 90 GLY A CA 1
ATOM 718 C C . GLY A 1 90 ? 12.207 -16.370 -15.406 1.00 86.62 90 GLY A C 1
ATOM 719 O O . GLY A 1 90 ? 12.158 -16.001 -16.587 1.00 86.62 90 GLY A O 1
ATOM 720 N N . PRO A 1 91 ? 13.159 -17.209 -14.965 1.00 86.19 91 PRO A N 1
ATOM 721 C CA . PRO A 1 91 ? 14.230 -17.731 -15.813 1.00 86.19 91 PRO A CA 1
ATOM 722 C C . PRO A 1 91 ? 13.729 -18.459 -17.066 1.00 86.19 91 PRO A C 1
ATOM 724 O O . PRO A 1 91 ? 14.381 -18.384 -18.106 1.00 86.19 91 PRO A O 1
ATOM 727 N N . ASP A 1 92 ? 12.561 -19.098 -16.980 1.00 88.06 92 ASP A N 1
ATOM 728 C CA . ASP A 1 92 ? 11.948 -19.865 -18.064 1.00 88.06 92 ASP A CA 1
ATOM 729 C C . ASP A 1 92 ? 10.875 -19.048 -18.817 1.00 88.06 92 ASP A C 1
ATOM 731 O O . ASP A 1 92 ? 10.135 -19.573 -19.652 1.00 88.06 92 ASP A O 1
ATOM 735 N N . GLY A 1 93 ? 10.796 -17.736 -18.554 1.00 84.62 93 GLY A N 1
ATOM 736 C CA . GLY A 1 93 ? 9.829 -16.821 -19.162 1.00 84.62 93 GLY A CA 1
ATOM 737 C C . GLY A 1 93 ? 8.435 -16.881 -18.536 1.00 84.62 93 GLY A C 1
ATOM 738 O O . GLY A 1 93 ? 7.490 -16.309 -19.083 1.00 84.62 93 GLY A O 1
ATOM 739 N N . GLU A 1 94 ? 8.281 -17.552 -17.396 1.00 88.81 94 GLU A N 1
ATOM 740 C CA . GLU A 1 94 ? 7.019 -17.632 -16.683 1.00 88.81 94 GLU A CA 1
ATOM 741 C C . GLU A 1 94 ? 6.603 -16.258 -16.123 1.00 88.81 94 GLU A C 1
ATOM 743 O O . GLU A 1 94 ? 7.439 -15.501 -15.610 1.00 88.81 94 GLU A O 1
ATOM 748 N N . PRO A 1 95 ? 5.311 -15.893 -16.214 1.00 85.94 95 PRO A N 1
ATOM 749 C CA . PRO A 1 95 ? 4.826 -14.648 -15.643 1.00 85.94 95 PRO A CA 1
ATOM 750 C C . PRO A 1 95 ? 4.870 -14.723 -14.114 1.00 85.94 95 PRO A C 1
ATOM 752 O O . PRO A 1 95 ? 4.192 -15.544 -13.496 1.00 85.94 95 PRO A O 1
ATOM 755 N N . VAL A 1 96 ? 5.636 -13.824 -13.499 1.00 89.19 96 VAL A N 1
ATOM 756 C CA . VAL A 1 96 ? 5.717 -13.672 -12.042 1.00 89.19 96 VAL A CA 1
ATOM 757 C C . VAL A 1 96 ? 4.802 -12.536 -11.601 1.00 89.19 96 VAL A C 1
ATOM 759 O O . VAL A 1 96 ? 4.711 -11.496 -12.258 1.00 89.19 96 VAL A O 1
ATOM 762 N N . PHE A 1 97 ? 4.130 -12.713 -10.468 1.00 90.38 97 PHE A N 1
ATOM 763 C CA . PHE A 1 97 ? 3.294 -11.688 -9.854 1.00 90.38 97 PHE A CA 1
ATOM 764 C C . PHE A 1 97 ? 3.570 -11.574 -8.356 1.00 90.38 97 PHE A C 1
ATOM 766 O O . PHE A 1 97 ? 3.861 -12.558 -7.676 1.00 90.38 97 PHE A O 1
ATOM 773 N N . TYR A 1 98 ? 3.454 -10.352 -7.840 1.00 90.56 98 TYR A N 1
ATOM 774 C CA . TYR A 1 98 ? 3.608 -10.032 -6.425 1.00 90.56 98 TYR A CA 1
ATOM 775 C C . TYR A 1 98 ? 2.294 -9.491 -5.872 1.00 90.56 98 TYR A C 1
ATOM 777 O O . TYR A 1 98 ? 1.602 -8.722 -6.541 1.00 90.56 98 TYR A O 1
ATOM 785 N N . LEU A 1 99 ? 1.963 -9.878 -4.640 1.00 91.19 99 LEU A N 1
ATOM 786 C CA . LEU A 1 99 ? 0.763 -9.418 -3.949 1.00 91.19 99 LEU A CA 1
ATOM 787 C C . LEU A 1 99 ? 1.153 -8.471 -2.817 1.00 91.19 99 LEU A C 1
ATOM 789 O O . LEU A 1 99 ? 1.900 -8.838 -1.911 1.00 91.19 99 LEU A O 1
ATOM 793 N N . ASP A 1 100 ? 0.594 -7.268 -2.847 1.00 90.06 100 ASP A N 1
ATOM 794 C CA . ASP A 1 100 ? 0.639 -6.335 -1.725 1.00 90.06 100 ASP A CA 1
ATOM 795 C C . ASP A 1 100 ? -0.693 -6.404 -0.977 1.00 90.06 100 ASP A C 1
ATOM 797 O O . ASP A 1 100 ? -1.704 -5.868 -1.434 1.00 90.06 100 ASP A O 1
ATOM 801 N N . ILE A 1 101 ? -0.693 -7.087 0.171 1.00 90.69 101 ILE A N 1
ATOM 802 C CA . ILE A 1 101 ? -1.870 -7.254 1.031 1.00 90.69 101 ILE A CA 1
ATOM 803 C C . ILE A 1 101 ? -1.721 -6.339 2.238 1.00 90.69 101 ILE A C 1
ATOM 805 O O . ILE A 1 101 ? -0.805 -6.487 3.048 1.00 90.69 101 ILE A O 1
ATOM 809 N N . ARG A 1 102 ? -2.655 -5.405 2.402 1.00 90.12 102 ARG A N 1
ATOM 810 C CA . ARG A 1 102 ? -2.613 -4.448 3.513 1.00 90.12 102 ARG A CA 1
ATOM 811 C C . ARG A 1 102 ? -4.000 -4.002 3.937 1.00 90.12 102 ARG A C 1
ATOM 813 O O . ARG A 1 102 ? -4.891 -3.905 3.098 1.00 90.12 102 ARG A O 1
ATOM 820 N N . PRO A 1 103 ? -4.214 -3.669 5.220 1.00 89.38 103 PRO A N 1
ATOM 821 C CA . PRO A 1 103 ? -5.457 -3.028 5.605 1.00 89.38 103 PRO A CA 1
ATOM 822 C C . PRO A 1 103 ? -5.581 -1.675 4.885 1.00 89.38 103 PRO A C 1
ATOM 824 O O . PRO A 1 103 ? -4.578 -1.002 4.621 1.00 89.38 103 PRO A O 1
ATOM 827 N N . ALA A 1 104 ? -6.803 -1.262 4.581 1.00 87.31 104 ALA A N 1
ATOM 828 C CA . ALA A 1 104 ? -7.097 -0.012 3.904 1.00 87.31 104 ALA A CA 1
ATOM 829 C C . ALA A 1 104 ? -6.818 1.198 4.808 1.00 87.31 104 ALA A C 1
ATOM 831 O O . ALA A 1 104 ? -6.871 1.122 6.038 1.00 87.31 104 ALA A O 1
ATOM 832 N N . VAL A 1 105 ? -6.507 2.332 4.189 1.00 84.06 105 VAL A N 1
ATOM 833 C CA . VAL A 1 105 ? -6.416 3.637 4.857 1.00 84.06 105 VAL A CA 1
ATOM 834 C C . VAL A 1 105 ? -7.624 4.457 4.394 1.00 84.06 105 VAL A C 1
ATOM 836 O O . VAL A 1 105 ? -7.493 5.370 3.589 1.00 84.06 105 VAL A O 1
ATOM 839 N N . ASP A 1 106 ? -8.825 4.044 4.795 1.00 79.50 106 ASP A N 1
ATOM 840 C CA . ASP A 1 106 ? -10.089 4.742 4.493 1.00 79.50 106 ASP A CA 1
ATOM 841 C C . ASP A 1 106 ? -10.433 5.822 5.507 1.00 79.50 106 ASP A C 1
ATOM 843 O O . ASP A 1 106 ? -11.104 6.788 5.156 1.00 79.50 106 ASP A O 1
ATOM 847 N N . THR A 1 107 ? -10.022 5.644 6.761 1.00 80.00 107 THR A N 1
ATOM 848 C CA . THR A 1 107 ? -10.388 6.552 7.850 1.00 80.00 107 THR A CA 1
ATOM 849 C C . THR A 1 107 ? -9.172 7.333 8.351 1.00 80.00 107 THR A C 1
ATOM 851 O O . THR A 1 107 ? -8.073 6.771 8.427 1.00 80.00 107 THR A O 1
ATOM 854 N N . PRO A 1 108 ? -9.342 8.611 8.748 1.00 78.69 108 PRO A N 1
ATOM 855 C CA . PRO A 1 108 ? -8.274 9.393 9.372 1.00 78.69 108 PRO A CA 1
ATOM 856 C C . PRO A 1 108 ? -7.688 8.691 10.600 1.00 78.69 108 PRO A C 1
ATOM 858 O O . PRO A 1 108 ? -6.473 8.653 10.769 1.00 78.69 108 PRO A O 1
ATOM 861 N N . THR A 1 109 ? -8.537 8.051 11.407 1.00 81.69 109 THR A N 1
ATOM 862 C CA . THR A 1 109 ? -8.109 7.282 12.579 1.00 81.69 109 THR A CA 1
ATOM 863 C C . THR A 1 109 ? -7.180 6.134 12.190 1.00 81.69 109 THR A C 1
ATOM 865 O O . THR A 1 109 ? -6.080 6.048 12.723 1.00 81.69 109 THR A O 1
ATOM 868 N N . ALA A 1 110 ? -7.538 5.318 11.191 1.00 78.44 110 ALA A N 1
ATOM 869 C CA . ALA A 1 110 ? -6.673 4.228 10.729 1.00 78.44 110 ALA A CA 1
ATOM 870 C C . ALA A 1 110 ? -5.362 4.724 10.086 1.00 78.44 110 ALA A C 1
ATOM 872 O O . ALA A 1 110 ? -4.367 3.992 10.048 1.00 78.44 110 ALA A O 1
ATOM 873 N N . ALA A 1 111 ? -5.344 5.946 9.545 1.00 80.88 111 ALA A N 1
ATOM 874 C CA . ALA A 1 111 ? -4.123 6.580 9.055 1.00 80.88 111 ALA A CA 1
ATOM 875 C C . ALA A 1 111 ? -3.206 6.986 10.220 1.00 80.88 111 ALA A C 1
ATOM 877 O O . ALA A 1 111 ? -2.025 6.632 10.226 1.00 80.88 111 ALA A O 1
ATOM 878 N N . VAL A 1 112 ? -3.761 7.672 11.223 1.00 85.31 112 VAL A N 1
ATOM 879 C CA . VAL A 1 112 ? -3.033 8.135 12.413 1.00 85.31 112 VAL A CA 1
ATOM 880 C C . VAL A 1 112 ? -2.515 6.961 13.238 1.00 85.31 112 VAL A C 1
ATOM 882 O O . VAL A 1 112 ? -1.343 6.956 13.598 1.00 85.31 112 VAL A O 1
ATOM 885 N N . GLU A 1 113 ? -3.334 5.935 13.479 1.00 84.88 113 GLU A N 1
ATOM 886 C CA . GLU A 1 113 ? -2.929 4.719 14.200 1.00 84.88 113 GLU A CA 1
ATOM 887 C C . GLU A 1 113 ? -1.687 4.081 13.566 1.00 84.88 113 GLU A C 1
ATOM 889 O O . GLU A 1 113 ? -0.724 3.747 14.260 1.00 84.88 113 GLU A O 1
ATOM 894 N N . ARG A 1 114 ? -1.657 3.968 12.230 1.00 83.38 114 ARG A N 1
ATOM 895 C CA . ARG A 1 114 ? -0.487 3.439 11.518 1.00 83.38 114 ARG A CA 1
ATOM 896 C C . ARG A 1 114 ? 0.714 4.363 11.594 1.00 83.38 114 ARG A C 1
ATOM 898 O O . ARG A 1 114 ? 1.827 3.877 11.778 1.00 83.38 114 ARG A O 1
ATOM 905 N N . MET A 1 115 ? 0.501 5.667 11.444 1.00 84.94 115 MET A N 1
ATOM 906 C CA . MET A 1 115 ? 1.581 6.647 11.515 1.00 84.94 115 MET A CA 1
ATOM 907 C C . MET A 1 115 ? 2.238 6.641 12.897 1.00 84.94 115 MET A C 1
ATOM 909 O O . MET A 1 115 ? 3.461 6.601 12.983 1.00 84.94 115 MET A O 1
ATOM 913 N N . MET A 1 116 ? 1.438 6.583 13.962 1.00 87.12 116 MET A N 1
ATOM 914 C CA . MET A 1 116 ? 1.917 6.472 15.339 1.00 87.12 116 MET A CA 1
ATOM 915 C C . MET A 1 116 ? 2.652 5.155 15.579 1.00 87.12 116 MET A C 1
ATOM 917 O O . MET A 1 116 ? 3.757 5.160 16.119 1.00 87.12 116 MET A O 1
ATOM 921 N N . ARG A 1 117 ? 2.084 4.023 15.137 1.00 87.44 117 ARG A N 1
ATOM 922 C CA . ARG A 1 117 ? 2.713 2.704 15.299 1.00 87.44 117 ARG A CA 1
ATOM 923 C C . ARG A 1 117 ? 4.072 2.636 14.602 1.00 87.44 117 ARG A C 1
ATOM 925 O O . ARG A 1 117 ? 5.028 2.151 15.204 1.00 87.44 117 ARG A O 1
ATOM 932 N N . TRP A 1 118 ? 4.150 3.123 13.363 1.00 85.19 118 TRP A N 1
ATOM 933 C CA . TRP A 1 118 ? 5.383 3.145 12.577 1.00 85.19 118 TRP A CA 1
ATOM 934 C C . TRP A 1 118 ? 6.398 4.146 13.134 1.00 85.19 118 TRP A C 1
ATOM 936 O O . TRP A 1 118 ? 7.559 3.796 13.327 1.00 85.19 118 TRP A O 1
ATOM 946 N N . GLY A 1 119 ? 5.962 5.366 13.454 1.00 88.50 119 GLY A N 1
ATOM 947 C CA . GLY A 1 119 ? 6.818 6.404 14.024 1.00 88.50 119 GLY A CA 1
ATOM 948 C C . GLY A 1 119 ? 7.427 5.986 15.361 1.00 88.50 119 GLY A C 1
ATOM 949 O O . GLY A 1 119 ? 8.619 6.191 15.578 1.00 88.50 119 GLY A O 1
ATOM 950 N N . GLY A 1 120 ? 6.644 5.323 16.217 1.00 88.50 120 GLY A N 1
ATOM 951 C CA . GLY A 1 120 ? 7.123 4.751 17.474 1.00 88.50 120 GLY A CA 1
ATOM 952 C C . GLY A 1 120 ? 8.204 3.687 17.270 1.00 88.50 120 GLY A C 1
ATOM 953 O O . GLY A 1 120 ? 9.243 3.751 17.923 1.00 88.50 120 GLY A O 1
ATOM 954 N N . ASP A 1 121 ? 8.013 2.758 16.326 1.00 83.88 121 ASP A N 1
ATOM 955 C CA . ASP A 1 121 ? 9.027 1.742 15.998 1.00 83.88 121 ASP A CA 1
ATOM 956 C C . ASP A 1 121 ? 10.316 2.363 15.456 1.00 83.88 121 ASP A C 1
ATOM 958 O O . ASP A 1 121 ? 11.416 1.973 15.855 1.00 83.88 121 ASP A O 1
ATOM 962 N N . VAL A 1 122 ? 10.195 3.332 14.547 1.00 87.81 122 VAL A N 1
ATOM 963 C CA . VAL A 1 122 ? 11.347 4.036 13.973 1.00 87.81 122 VAL A CA 1
ATOM 964 C C . VAL A 1 122 ? 12.098 4.795 15.061 1.00 87.81 122 VAL A C 1
ATOM 966 O O . VAL A 1 122 ? 13.315 4.659 15.161 1.00 87.81 122 VAL A O 1
ATOM 969 N N . TRP A 1 123 ? 11.387 5.535 15.914 1.00 88.44 123 TRP A N 1
ATOM 970 C CA . TRP A 1 123 ? 11.981 6.265 17.031 1.00 88.44 123 TRP A CA 1
ATOM 971 C C . TRP A 1 123 ? 12.655 5.332 18.039 1.00 88.44 123 TRP A C 1
ATOM 973 O O . TRP A 1 123 ? 13.772 5.590 18.486 1.00 88.44 123 TRP A O 1
ATOM 983 N N . TRP A 1 124 ? 12.017 4.212 18.380 1.00 86.69 124 TRP A N 1
ATOM 984 C CA . TRP A 1 124 ? 12.588 3.217 19.282 1.00 86.69 124 TRP A CA 1
ATOM 985 C C . TRP A 1 124 ? 13.907 2.649 18.747 1.00 86.69 124 TRP A C 1
ATOM 987 O O . TRP A 1 124 ? 14.895 2.559 19.479 1.00 86.69 124 TRP A O 1
ATOM 997 N N . ARG A 1 125 ? 13.947 2.321 17.451 1.00 85.75 125 ARG A N 1
ATOM 998 C CA . ARG A 1 125 ? 15.162 1.844 16.779 1.00 85.75 125 ARG A CA 1
ATOM 999 C C . ARG A 1 125 ? 16.232 2.934 16.714 1.00 85.75 125 ARG A C 1
ATOM 1001 O O . ARG A 1 125 ? 17.374 2.671 17.071 1.00 85.75 125 ARG A O 1
ATOM 1008 N N . ALA A 1 126 ? 15.860 4.148 16.313 1.00 88.88 126 ALA A N 1
ATOM 1009 C CA . ALA A 1 126 ? 16.780 5.274 16.160 1.00 88.88 126 ALA A CA 1
ATOM 1010 C C . ALA A 1 126 ? 17.371 5.750 17.496 1.00 88.88 126 ALA A C 1
ATOM 1012 O O . ALA A 1 126 ? 18.549 6.079 17.566 1.00 88.88 126 ALA A O 1
ATOM 1013 N N . SER A 1 127 ? 16.582 5.738 18.573 1.00 91.25 127 SER A N 1
ATOM 1014 C CA . SER A 1 127 ? 17.035 6.128 19.915 1.00 91.25 127 SER A CA 1
ATOM 1015 C C . SER A 1 127 ? 17.950 5.092 20.584 1.00 91.25 127 SER A C 1
ATOM 1017 O O . SER A 1 127 ? 18.410 5.319 21.703 1.00 91.25 127 SER A O 1
ATOM 1019 N N . GLY A 1 128 ? 18.207 3.942 19.946 1.00 85.75 128 GLY A N 1
ATOM 1020 C CA . GLY A 1 128 ? 19.023 2.865 20.511 1.00 85.75 128 GLY A CA 1
ATOM 1021 C C . GLY A 1 128 ? 18.294 2.017 21.558 1.00 85.75 128 GLY A C 1
ATOM 1022 O O . GLY A 1 128 ? 18.936 1.304 22.325 1.00 85.75 128 GLY A O 1
ATOM 1023 N N . GLY A 1 129 ? 16.957 2.060 21.607 1.00 81.94 129 GLY A N 1
ATOM 1024 C CA . GLY A 1 129 ? 16.174 1.250 22.547 1.00 81.94 129 GLY A CA 1
ATOM 1025 C C . GLY A 1 129 ? 16.393 -0.253 22.380 1.00 81.94 129 GLY A C 1
ATOM 1026 O O . GLY A 1 129 ? 16.448 -0.981 23.366 1.00 81.94 129 GLY A O 1
ATOM 1027 N N . ALA A 1 130 ? 16.622 -0.706 21.146 1.00 76.88 130 ALA A N 1
ATOM 1028 C CA . ALA A 1 130 ? 16.964 -2.098 20.862 1.00 76.88 130 ALA A CA 1
ATOM 1029 C C . ALA A 1 130 ? 18.312 -2.533 21.473 1.00 76.88 130 ALA A C 1
ATOM 1031 O O . ALA A 1 130 ? 18.433 -3.677 21.898 1.00 76.88 130 ALA A O 1
ATOM 1032 N N . ALA A 1 131 ? 19.300 -1.632 21.552 1.00 76.81 131 ALA A N 1
ATOM 1033 C CA . ALA A 1 131 ? 20.608 -1.931 22.140 1.00 76.81 131 ALA A CA 1
ATOM 1034 C C . ALA A 1 131 ? 20.530 -2.025 23.674 1.00 76.81 131 ALA A C 1
ATOM 1036 O O . ALA A 1 131 ? 21.025 -2.986 24.253 1.00 76.81 131 ALA A O 1
ATOM 1037 N N . ARG A 1 132 ? 19.789 -1.107 24.314 1.00 75.38 132 ARG A N 1
ATOM 1038 C CA . ARG A 1 132 ? 19.610 -1.062 25.780 1.00 75.38 132 ARG A CA 1
ATOM 1039 C C . ARG A 1 132 ? 18.994 -2.337 26.368 1.00 75.38 132 ARG A C 1
ATOM 1041 O O . ARG A 1 132 ? 19.322 -2.724 27.482 1.00 75.38 132 ARG A O 1
ATOM 1048 N N . VAL A 1 133 ? 18.102 -2.996 25.628 1.00 74.19 133 VAL A N 1
ATOM 1049 C CA . VAL A 1 133 ? 17.468 -4.256 26.062 1.00 74.19 133 VAL A CA 1
ATOM 1050 C C . VAL A 1 133 ? 18.410 -5.456 25.887 1.00 74.19 133 VAL A C 1
ATOM 1052 O O . VAL A 1 133 ? 18.318 -6.416 26.646 1.00 74.19 133 VAL A O 1
ATOM 1055 N N . GLY A 1 134 ? 19.332 -5.403 24.919 1.00 61.16 134 GLY A N 1
ATOM 1056 C CA . GLY A 1 134 ? 20.292 -6.478 24.648 1.00 61.16 134 GLY A CA 1
ATOM 1057 C C . GLY A 1 134 ? 21.432 -6.579 25.665 1.00 61.16 134 GLY A C 1
ATOM 1058 O O . GLY A 1 134 ? 21.965 -7.665 25.854 1.00 61.16 134 GLY A O 1
ATOM 1059 N N . GLU A 1 135 ? 21.775 -5.482 26.344 1.00 57.88 135 GLU A N 1
ATOM 1060 C CA . GLU A 1 135 ? 22.848 -5.437 27.355 1.00 57.88 135 GLU A CA 1
ATOM 1061 C C . GLU A 1 135 ? 22.414 -5.925 28.749 1.00 57.88 135 GLU A C 1
ATOM 1063 O O . GLU A 1 135 ? 23.257 -6.117 29.619 1.00 57.88 135 GLU A O 1
ATOM 1068 N N . THR A 1 136 ? 21.114 -6.141 28.984 1.00 56.50 136 THR A N 1
ATOM 1069 C CA . THR A 1 136 ? 20.583 -6.537 30.308 1.00 56.50 136 THR A CA 1
ATOM 1070 C C . THR A 1 136 ? 20.352 -8.054 30.433 1.00 56.50 136 THR A C 1
ATOM 1072 O O . THR A 1 136 ? 19.492 -8.482 31.204 1.00 56.50 136 THR A O 1
ATOM 1075 N N . LYS A 1 137 ? 21.066 -8.886 29.663 1.00 44.44 137 LYS A N 1
ATOM 1076 C CA . LYS A 1 137 ? 20.959 -10.353 29.728 1.00 44.44 137 LYS A CA 1
ATOM 1077 C C . LYS A 1 137 ? 22.297 -11.014 30.024 1.00 44.44 137 LYS A C 1
ATOM 1079 O O . LYS A 1 137 ? 23.285 -10.643 29.360 1.00 44.44 137 LYS A O 1
#

Secondary structure (DSSP, 8-state):
----S--------------SSPPPEEEEEEE-TT---HHHHHHHHHHHH-HHHH--PPPSEEEEEEEEEEETTEEEEEEEEEEEEEPPP-TTSPPPEEEEEEE---SHHHHHHHHHHHHHHHHHHHTTHHHHHHTT-

Sequence (137 aa):
MEREKRRESSAGGVDGADDGLSEPRLVRFQGRPQERTPKASILQALGWVYPAKFGTAPPFDRHDWYVQRQTPSGPKEVRYVIDYYSGPPGPDGEPVFYLDIRPAVDTPTAAVERMMRWGGDVWWRASGGAARVGETK

Foldseek 3Di:
DPPPDPPPDPPDDPPDDCPVWDDKAWPDKDWDQPDAAPVLVVLVVVCVVPVVVRVFDRFRTKMKIWIFTQDPVGTDTWIKMWGKGWDDQPPVRHTDIDIDIDTGPPDPVVVVVVVVVVVVVVCCVVVCVVVVVVVPD

pLDDT: mean 79.87, std 16.02, range [33.38, 93.5]